Protein AF-A0A952ETR4-F1 (afdb_monomer)

pLDDT: mean 89.48, std 11.99, range [37.75, 98.12]

Solvent-accessible surface area (backbone atoms only — not comparable to full-atom values): 7272 Å² total; per-residue (Å²): 136,86,81,78,77,79,83,72,56,68,68,57,56,54,50,57,63,61,65,74,56,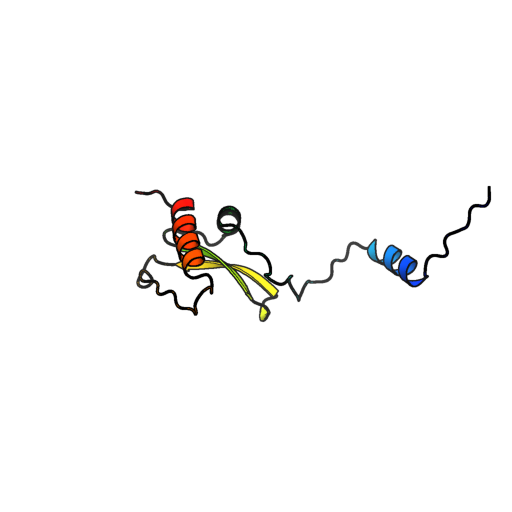87,80,74,76,84,66,62,75,69,83,78,91,80,73,85,77,54,64,71,61,43,53,73,64,39,84,80,72,48,88,58,41,34,53,71,50,74,43,78,38,73,96,72,48,44,74,45,67,34,60,52,62,38,77,58,98,50,62,75,83,86,89,85,76,66,89,92,67,47,65,69,57,52,52,49,42,47,54,50,33,41,58,75,75,43,74,102,119

Mean predicted aligned error: 7.78 Å

Nearest PDB structures (foldseek):
  4n1a-assembly3_E  TM=8.475E-01  e=5.609E-03  Thermomonospora curvata DSM 43183
  2v6b-assembly1_C  TM=2.203E-01  e=5.807E+00  Deinococcus radiodurans

Structure (mmCIF, N/CA/C/O backbone):
data_AF-A0A952ETR4-F1
#
_entry.id   AF-A0A952ETR4-F1
#
loop_
_atom_site.group_PDB
_atom_site.id
_atom_site.type_symbol
_atom_site.label_atom_id
_atom_site.label_alt_id
_atom_site.label_comp_id
_atom_site.label_asym_id
_atom_site.label_entity_id
_atom_site.label_seq_id
_atom_site.pdbx_PDB_ins_code
_atom_site.Cartn_x
_atom_site.Cartn_y
_atom_site.Cartn_z
_atom_site.occupancy
_atom_site.B_iso_or_equiv
_atom_site.auth_seq_id
_atom_site.auth_comp_id
_atom_site.auth_asym_id
_atom_site.auth_atom_id
_atom_site.pdbx_PDB_model_num
ATOM 1 N N . MET A 1 1 ? -15.069 -33.606 49.661 1.00 39.09 1 MET A N 1
ATOM 2 C CA . MET A 1 1 ? -14.478 -32.926 48.491 1.00 39.09 1 MET A CA 1
ATOM 3 C C . MET A 1 1 ? -15.517 -31.932 47.995 1.00 39.09 1 MET A C 1
ATOM 5 O O . MET A 1 1 ? -16.441 -32.321 47.298 1.00 39.09 1 MET A O 1
ATOM 9 N N . SER A 1 2 ? -15.483 -30.709 48.534 1.00 37.75 2 SER A N 1
ATOM 10 C CA . SER A 1 2 ? -16.493 -29.680 48.259 1.00 37.75 2 SER A CA 1
ATOM 11 C C . SER A 1 2 ? -16.209 -29.084 46.886 1.00 37.75 2 SER A C 1
ATOM 13 O O . SER A 1 2 ? -15.170 -28.456 46.697 1.00 37.75 2 SER A O 1
ATOM 15 N N . ILE A 1 3 ? -17.089 -29.341 45.922 1.00 51.94 3 ILE A N 1
ATOM 16 C CA . ILE A 1 3 ? -17.042 -28.699 44.611 1.00 51.94 3 ILE A CA 1
ATOM 17 C C . ILE A 1 3 ? -17.652 -27.315 44.821 1.00 51.94 3 ILE A C 1
ATOM 19 O O . ILE A 1 3 ? -18.871 -27.163 44.844 1.00 51.94 3 ILE A O 1
ATOM 23 N N . GLN A 1 4 ? -16.806 -26.314 45.067 1.00 49.84 4 GLN A N 1
ATOM 24 C CA . GLN A 1 4 ? -17.242 -24.924 45.030 1.00 49.84 4 GLN A CA 1
ATOM 25 C C . GLN A 1 4 ? -17.633 -24.605 43.587 1.00 49.84 4 GLN A C 1
ATOM 27 O O . GLN A 1 4 ? -16.785 -24.542 42.702 1.00 49.84 4 GLN A O 1
ATOM 32 N N . SER A 1 5 ? -18.933 -24.454 43.344 1.00 59.16 5 SER A N 1
ATOM 33 C CA . SER A 1 5 ? -19.453 -23.918 42.094 1.00 59.16 5 SER A CA 1
ATOM 34 C C . SER A 1 5 ? -18.966 -22.477 41.950 1.00 59.16 5 SER A C 1
ATOM 36 O O . SER A 1 5 ? -19.401 -21.603 42.703 1.00 59.16 5 SER A O 1
ATOM 38 N N . GLU A 1 6 ? -18.054 -22.238 41.011 1.00 64.1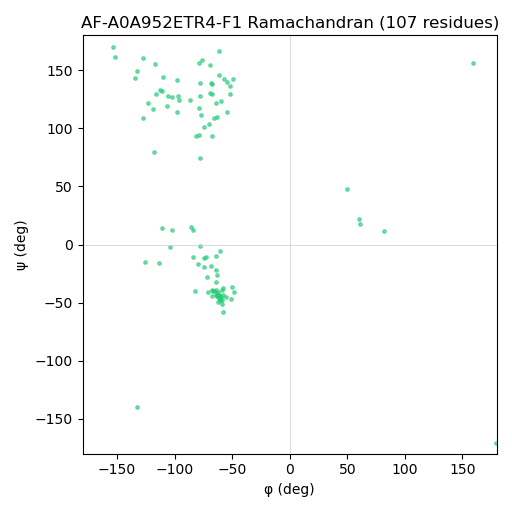2 6 GLU A N 1
ATOM 39 C CA . GLU A 1 6 ? -17.640 -20.897 40.601 1.00 64.12 6 GLU A CA 1
ATOM 40 C C . GLU A 1 6 ? -18.890 -20.103 40.195 1.00 64.12 6 GLU A C 1
ATOM 42 O O . GLU A 1 6 ? -19.588 -20.456 39.241 1.00 64.12 6 GLU A O 1
ATOM 47 N N . GLN A 1 7 ? -19.222 -19.056 40.952 1.00 65.81 7 GLN A N 1
ATOM 48 C CA . GLN A 1 7 ? -20.311 -18.151 40.601 1.00 65.81 7 GLN A CA 1
ATOM 49 C C . GLN A 1 7 ? -19.912 -17.370 39.343 1.00 65.81 7 GLN A C 1
ATOM 51 O O . GLN A 1 7 ? -19.257 -16.335 39.434 1.00 65.81 7 GLN A O 1
ATOM 56 N N . ARG A 1 8 ? -20.302 -17.861 38.161 1.00 71.12 8 ARG A N 1
ATOM 57 C CA . ARG A 1 8 ? -20.153 -17.104 36.912 1.00 71.12 8 ARG A CA 1
ATOM 58 C C . ARG A 1 8 ? -21.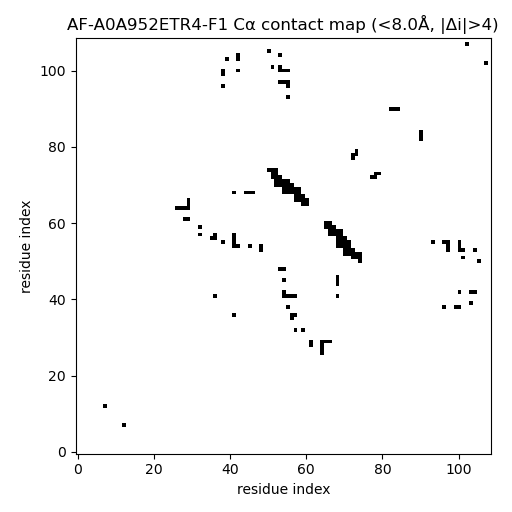096 -15.909 36.909 1.00 71.12 8 ARG A C 1
ATOM 60 O O . ARG A 1 8 ? -22.260 -16.012 37.303 1.00 71.12 8 ARG A O 1
ATOM 67 N N . VAL A 1 9 ? -20.608 -14.773 36.425 1.00 90.44 9 VAL A N 1
ATOM 68 C CA . VAL A 1 9 ? -21.415 -13.558 36.305 1.00 90.44 9 VAL A CA 1
ATOM 69 C C . VAL A 1 9 ? -22.483 -13.798 35.233 1.00 90.44 9 VAL A C 1
ATOM 71 O O . VAL A 1 9 ? -22.158 -14.203 34.121 1.00 90.44 9 VAL A O 1
ATOM 74 N N . LEU A 1 10 ? -23.762 -13.522 35.527 1.00 87.69 10 LEU A N 1
ATOM 75 C CA . LEU A 1 10 ? -24.882 -13.752 34.592 1.00 87.69 10 LEU A CA 1
ATOM 76 C C . LEU A 1 10 ? -24.623 -13.157 33.194 1.00 87.69 10 LEU A C 1
ATOM 78 O O . LEU A 1 10 ? -24.969 -13.765 32.185 1.00 87.69 10 LEU A O 1
ATOM 82 N N . ARG A 1 11 ? -23.955 -11.997 33.130 1.00 88.62 11 ARG A N 1
ATOM 83 C CA . ARG A 1 11 ? -23.509 -11.360 31.881 1.00 88.62 11 ARG A CA 1
ATOM 84 C C . ARG A 1 11 ? -22.634 -12.280 31.027 1.00 88.62 11 ARG A C 1
ATOM 86 O O . ARG A 1 11 ? -22.820 -12.319 29.817 1.00 88.62 11 ARG A O 1
ATOM 93 N N . GLU A 1 12 ? -21.674 -12.971 31.629 1.00 89.44 12 GLU A N 1
ATOM 94 C CA . GLU A 1 12 ? -20.737 -13.845 30.915 1.00 89.44 12 GLU A CA 1
ATOM 95 C C . GLU A 1 12 ? -21.466 -15.053 30.338 1.00 89.44 12 GLU A C 1
ATOM 97 O O . GLU A 1 12 ? -21.303 -15.349 29.160 1.00 89.44 12 GLU A O 1
ATOM 102 N N . VAL A 1 13 ? -22.351 -15.670 31.128 1.00 89.56 13 VAL A N 1
ATOM 103 C CA . VAL A 1 13 ? -23.177 -16.805 30.687 1.00 89.56 13 VAL A CA 1
ATOM 104 C C . VAL A 1 13 ? -24.080 -16.405 29.520 1.00 89.56 13 VAL A C 1
ATOM 106 O O . VAL A 1 13 ? -24.174 -17.126 28.530 1.00 89.56 13 VAL A O 1
ATOM 109 N N . VAL A 1 14 ? -24.726 -15.238 29.601 1.00 89.12 14 VAL A N 1
ATOM 110 C CA . VAL A 1 14 ? -25.580 -14.728 28.518 1.00 89.12 14 VAL A CA 1
ATOM 111 C C . VAL A 1 14 ? -24.762 -14.438 27.255 1.00 89.12 14 VAL A C 1
ATOM 113 O O . VAL A 1 14 ? -25.192 -14.805 26.165 1.00 89.12 14 VAL A O 1
ATOM 116 N N . LEU A 1 15 ? -23.582 -13.818 27.376 1.00 88.06 15 LEU A N 1
ATOM 117 C CA . LEU A 1 15 ? -22.704 -13.565 26.227 1.00 88.06 15 LEU A CA 1
ATOM 118 C C . LEU A 1 15 ? -22.218 -14.871 25.586 1.00 88.06 15 LEU A C 1
ATOM 120 O O . LEU A 1 15 ? -22.274 -14.989 24.367 1.00 88.06 15 LEU A O 1
ATOM 124 N N . GLU A 1 16 ? -21.807 -15.856 26.384 1.00 86.00 16 GLU A N 1
ATOM 125 C CA . GLU A 1 16 ? -21.357 -17.171 25.910 1.00 86.00 16 GLU A CA 1
ATOM 126 C C . GLU A 1 16 ? -22.462 -17.871 25.103 1.00 86.00 16 GLU A C 1
ATOM 128 O O . GLU A 1 16 ? -22.238 -18.273 23.960 1.00 86.00 16 GLU A O 1
ATOM 133 N N . GLN A 1 17 ? -23.690 -17.900 25.629 1.00 85.00 17 GLN A N 1
ATOM 134 C CA . GLN A 1 17 ? -24.846 -18.471 24.931 1.00 85.00 17 GLN A CA 1
ATOM 135 C C . GLN A 1 17 ? -25.168 -17.721 23.626 1.00 85.00 17 GLN A C 1
ATOM 137 O O . GLN A 1 17 ? -25.427 -18.357 22.608 1.00 85.00 17 GLN A O 1
ATOM 142 N N . LEU A 1 18 ? -25.084 -16.385 23.601 1.00 83.69 18 LEU A N 1
ATOM 143 C CA . LEU A 1 18 ? -25.336 -15.589 22.389 1.00 83.69 18 LEU A CA 1
ATOM 144 C C . LEU A 1 18 ? -24.226 -15.710 21.330 1.00 83.69 18 LEU A C 1
ATOM 146 O O . LEU A 1 18 ? -24.505 -15.574 20.140 1.00 83.69 18 LEU A O 1
ATOM 150 N N . THR A 1 19 ? -22.979 -15.984 21.728 1.00 78.88 19 THR A N 1
ATOM 151 C CA . THR A 1 19 ? -21.851 -16.147 20.788 1.00 78.88 19 THR A CA 1
ATOM 152 C C . THR A 1 19 ? -21.888 -17.447 19.984 1.00 78.88 19 THR A C 1
ATOM 154 O O . THR A 1 19 ? -21.137 -17.576 19.020 1.00 78.88 19 THR A O 1
ATOM 157 N N . THR A 1 20 ? -22.769 -18.389 20.338 1.00 73.50 20 THR A N 1
ATOM 158 C CA . THR A 1 20 ? -22.950 -19.656 19.605 1.00 73.50 20 THR A CA 1
ATOM 159 C C . THR A 1 20 ? -23.700 -19.503 18.276 1.00 73.50 20 THR A C 1
ATOM 161 O O . THR A 1 20 ? -23.704 -20.428 17.468 1.00 73.50 20 THR A O 1
ATOM 164 N N . GLY A 1 21 ? -24.309 -18.341 18.012 1.00 72.69 21 GLY A N 1
ATOM 165 C CA . GLY A 1 21 ? -24.962 -18.046 16.737 1.00 72.69 21 GLY A CA 1
ATOM 166 C C . GLY A 1 21 ? -23.971 -17.690 15.620 1.00 72.69 21 GLY A C 1
ATOM 167 O O . GLY A 1 21 ? -23.035 -16.919 15.817 1.00 72.69 21 GLY A O 1
ATOM 168 N N . GLU A 1 22 ? -24.211 -18.190 14.406 1.00 71.69 22 GLU A N 1
ATOM 169 C CA . GLU A 1 22 ? -23.330 -17.984 13.239 1.00 71.69 22 GLU A CA 1
ATOM 170 C C . GLU A 1 22 ? -23.464 -16.603 12.562 1.00 71.69 22 GLU A C 1
ATOM 172 O O . GLU A 1 22 ? -22.759 -16.304 11.594 1.00 71.69 22 GLU A O 1
ATOM 177 N N . ILE A 1 23 ? -24.348 -15.724 13.047 1.00 72.56 23 ILE A N 1
ATOM 178 C CA . ILE A 1 23 ? -24.598 -14.430 12.403 1.00 72.56 23 ILE A CA 1
ATOM 179 C C . ILE A 1 23 ? -23.430 -13.478 12.682 1.00 72.56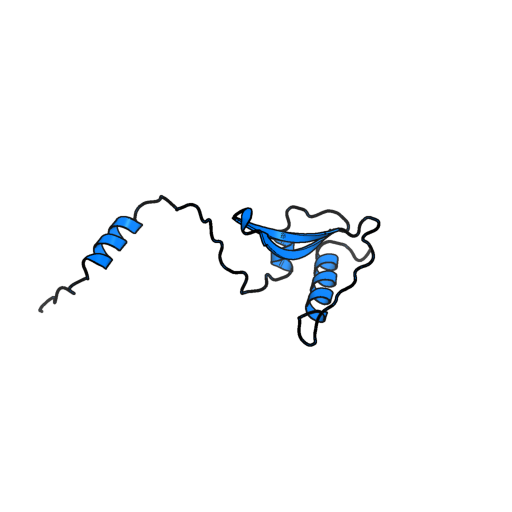 23 ILE A C 1
ATOM 181 O O . ILE A 1 23 ? -23.328 -12.847 13.735 1.00 72.56 23 ILE A O 1
ATOM 185 N N . ARG A 1 24 ? -22.542 -13.333 11.696 1.00 76.38 24 ARG A N 1
ATOM 186 C CA . ARG A 1 24 ? -21.502 -12.301 11.701 1.00 76.38 24 ARG A CA 1
ATOM 187 C C . ARG A 1 24 ? -22.112 -10.962 11.298 1.00 76.38 24 ARG A C 1
ATOM 189 O O . ARG A 1 24 ? -22.568 -10.795 10.170 1.00 76.38 24 ARG A O 1
ATOM 196 N N . ALA A 1 25 ? -22.078 -9.994 12.211 1.00 83.62 25 ALA A N 1
ATOM 197 C CA . ALA A 1 25 ? -22.424 -8.614 11.892 1.00 83.62 25 ALA A CA 1
ATOM 198 C C . ALA A 1 25 ? -21.545 -8.086 10.745 1.00 83.62 25 ALA A C 1
ATOM 200 O O . ALA A 1 25 ? -20.347 -8.382 10.673 1.00 83.62 25 ALA A O 1
ATOM 201 N N . TYR A 1 26 ? -22.138 -7.277 9.866 1.00 88.31 26 TYR A N 1
ATOM 202 C CA . TYR A 1 26 ? -21.394 -6.582 8.822 1.00 88.31 26 TYR A CA 1
ATOM 203 C C . TYR A 1 26 ? -20.325 -5.677 9.454 1.00 88.31 26 TYR A C 1
ATOM 205 O O . TYR A 1 26 ? -20.631 -4.818 10.285 1.00 88.31 26 TYR A O 1
ATOM 213 N N . ARG A 1 27 ? -19.057 -5.873 9.072 1.00 87.50 27 ARG A N 1
ATOM 214 C CA . ARG A 1 27 ? -17.937 -5.068 9.575 1.00 87.50 27 ARG A CA 1
ATOM 215 C C . ARG A 1 27 ? -17.852 -3.752 8.816 1.00 87.50 27 ARG A C 1
ATOM 217 O O . ARG A 1 27 ? -17.212 -3.672 7.775 1.00 87.50 27 ARG A O 1
ATOM 224 N N . MET A 1 28 ? -18.481 -2.725 9.371 1.00 91.06 28 MET A N 1
ATOM 225 C CA . MET A 1 28 ? -18.345 -1.350 8.884 1.00 91.06 28 MET A CA 1
ATOM 226 C C . MET A 1 28 ? -16.953 -0.774 9.205 1.00 91.06 28 MET A C 1
ATOM 228 O O . MET A 1 28 ? -16.327 -0.148 8.358 1.00 91.06 28 MET A O 1
ATOM 232 N N . TRP A 1 29 ? -16.427 -1.043 10.404 1.00 91.44 29 TRP A N 1
ATOM 233 C CA . TRP A 1 29 ? -15.073 -0.647 10.797 1.00 91.44 29 TRP A CA 1
ATOM 234 C C . TRP A 1 29 ? -14.123 -1.824 10.614 1.00 91.44 29 TRP A C 1
ATOM 236 O O . TRP A 1 29 ? -14.250 -2.856 11.281 1.00 91.44 29 TRP A O 1
ATOM 246 N N . LEU A 1 30 ? -13.185 -1.669 9.683 1.00 94.88 30 LEU A N 1
ATOM 247 C CA . LEU A 1 30 ? -12.090 -2.610 9.499 1.00 94.88 30 LEU A CA 1
ATOM 248 C C . LEU A 1 30 ? -10.998 -2.366 10.552 1.00 94.88 30 LEU A C 1
ATOM 250 O O . LEU A 1 30 ? -10.916 -1.263 11.100 1.00 94.88 30 LEU A O 1
ATOM 254 N N . PRO A 1 31 ? -10.175 -3.383 10.871 1.00 93.88 31 PRO A N 1
ATOM 255 C CA . PRO A 1 31 ? -9.040 -3.198 11.765 1.00 93.88 31 PRO A CA 1
ATOM 256 C C . PRO A 1 31 ? -8.136 -2.058 11.272 1.00 93.88 31 PRO A C 1
ATOM 258 O O . PRO A 1 31 ? -7.916 -1.951 10.065 1.00 93.88 31 PRO A O 1
ATOM 261 N N . PRO A 1 32 ? -7.609 -1.204 12.162 1.00 94.62 32 PRO A N 1
ATOM 262 C CA . PRO A 1 32 ? -6.675 -0.161 11.757 1.00 94.62 32 PRO A CA 1
ATOM 263 C C . PRO A 1 32 ? -5.411 -0.774 11.138 1.00 94.62 32 PRO A C 1
ATOM 265 O O . PRO A 1 32 ? -4.951 -1.831 11.570 1.00 94.62 32 PRO A O 1
ATOM 268 N N . LEU A 1 33 ? -4.829 -0.092 10.150 1.00 95.44 33 LEU A N 1
ATOM 269 C CA . LEU A 1 33 ? -3.580 -0.504 9.502 1.00 95.44 33 LEU A CA 1
ATOM 270 C C . LEU A 1 33 ? -2.372 -0.162 10.392 1.00 95.44 33 LEU A C 1
ATOM 272 O O . LEU A 1 33 ? -1.670 0.818 10.150 1.00 95.44 33 LEU A O 1
ATOM 276 N N . THR A 1 34 ? -2.168 -0.934 11.460 1.00 94.25 34 THR A N 1
ATOM 277 C CA . THR A 1 34 ? -1.043 -0.761 12.398 1.00 94.25 34 THR A CA 1
ATOM 278 C C . THR A 1 34 ? 0.237 -1.411 11.900 1.00 94.25 34 THR A C 1
ATOM 280 O O . THR A 1 34 ? 1.315 -0.836 12.040 1.00 94.25 34 THR A O 1
ATOM 283 N N . ASP A 1 35 ? 0.109 -2.591 11.301 1.00 94.19 35 ASP A N 1
ATOM 284 C CA . ASP A 1 35 ? 1.239 -3.411 10.887 1.00 94.19 35 ASP A CA 1
ATOM 285 C C . ASP A 1 35 ? 1.406 -3.361 9.364 1.00 94.19 35 ASP A C 1
ATOM 287 O O . ASP A 1 35 ? 0.443 -3.591 8.620 1.00 94.19 35 ASP A O 1
ATOM 291 N N . PRO A 1 36 ? 2.613 -3.053 8.860 1.00 94.12 36 PRO A N 1
ATOM 292 C CA . PRO A 1 36 ? 2.857 -3.019 7.429 1.00 94.12 36 PRO A CA 1
ATOM 293 C C . PRO A 1 36 ? 2.759 -4.427 6.833 1.00 94.12 36 PRO A C 1
ATOM 295 O O . PRO A 1 36 ? 3.277 -5.397 7.383 1.00 94.12 36 PRO A O 1
ATOM 298 N N . THR A 1 37 ? 2.127 -4.537 5.664 1.00 95.94 37 THR A N 1
ATOM 299 C CA . THR A 1 37 ? 2.073 -5.797 4.907 1.00 95.94 37 THR A CA 1
ATOM 300 C C . THR A 1 37 ? 3.406 -6.025 4.183 1.00 95.94 37 THR A C 1
ATOM 302 O O . THR A 1 37 ? 3.854 -5.124 3.466 1.00 95.94 37 THR A O 1
ATOM 305 N N . PRO A 1 38 ? 4.055 -7.194 4.330 1.00 96.50 38 PRO A N 1
ATOM 306 C CA . PRO A 1 38 ? 5.313 -7.477 3.647 1.00 96.50 38 PRO A CA 1
ATOM 307 C C . PRO A 1 38 ? 5.104 -7.626 2.132 1.00 96.50 38 PRO A C 1
ATOM 309 O O . PRO A 1 38 ? 4.019 -7.972 1.665 1.00 96.50 38 PRO A O 1
ATOM 312 N N . VAL A 1 39 ? 6.155 -7.365 1.345 1.00 96.75 39 VAL A N 1
ATOM 313 C CA . VAL A 1 39 ? 6.059 -7.272 -0.126 1.00 96.75 39 VAL A CA 1
ATOM 314 C C . VAL A 1 39 ? 5.542 -8.559 -0.768 1.00 96.75 39 VAL A C 1
ATOM 316 O O . VAL A 1 39 ? 4.742 -8.483 -1.692 1.00 96.75 39 VAL A O 1
ATOM 319 N N . ASN A 1 40 ? 5.952 -9.735 -0.288 1.00 95.94 40 ASN A N 1
ATOM 320 C CA . ASN A 1 40 ? 5.482 -11.016 -0.825 1.00 95.94 40 ASN A CA 1
ATOM 321 C C . ASN A 1 40 ? 3.957 -11.159 -0.690 1.00 95.94 40 ASN A C 1
ATOM 323 O O . ASN A 1 40 ? 3.285 -11.456 -1.674 1.00 95.94 40 ASN A O 1
ATOM 327 N N . GLU A 1 41 ? 3.404 -10.860 0.488 1.00 96.56 41 GLU A N 1
ATOM 328 C CA . GLU A 1 41 ? 1.957 -10.898 0.715 1.00 96.56 41 GLU A CA 1
ATOM 329 C C . GLU A 1 41 ? 1.230 -9.805 -0.067 1.00 96.56 41 GLU A C 1
ATOM 331 O O . GLU A 1 41 ? 0.146 -10.028 -0.601 1.00 96.56 41 GLU A O 1
ATOM 336 N N . LEU A 1 42 ? 1.818 -8.611 -0.137 1.00 95.81 42 LEU A N 1
ATOM 337 C CA . LEU A 1 42 ? 1.252 -7.491 -0.875 1.00 95.81 42 LEU A CA 1
ATOM 338 C C . LEU A 1 42 ? 1.105 -7.832 -2.356 1.00 95.81 42 LEU A C 1
ATOM 340 O O . LEU A 1 42 ? 0.041 -7.627 -2.938 1.00 95.81 42 LEU A O 1
ATOM 344 N N . VAL A 1 43 ? 2.169 -8.389 -2.933 1.00 94.62 43 VAL A N 1
ATOM 345 C CA . VAL A 1 43 ? 2.183 -8.891 -4.297 1.00 94.62 43 VAL A CA 1
ATOM 346 C C . VAL A 1 43 ? 1.093 -9.952 -4.405 1.00 94.62 43 VAL A C 1
ATOM 348 O O . VAL A 1 43 ? 0.166 -9.754 -5.185 1.00 94.62 43 VAL A O 1
ATOM 351 N N . GLU A 1 44 ? 1.105 -11.033 -3.614 1.00 95.12 44 GLU A N 1
ATOM 352 C CA . GLU A 1 44 ? 0.087 -12.112 -3.629 1.00 95.12 44 GLU A CA 1
ATOM 353 C C . GLU A 1 44 ? -1.367 -11.619 -3.592 1.00 95.12 44 GLU A C 1
ATOM 355 O O . GLU A 1 44 ? -2.208 -12.137 -4.328 1.00 95.12 44 GLU A O 1
ATOM 360 N N . ARG A 1 45 ? -1.657 -10.594 -2.788 1.00 95.50 45 ARG A N 1
ATOM 361 C CA . ARG A 1 45 ? -3.001 -10.019 -2.640 1.00 95.50 45 ARG A CA 1
ATOM 362 C C . ARG A 1 45 ? -3.395 -9.058 -3.762 1.00 95.50 45 ARG A C 1
ATOM 364 O O . ARG A 1 45 ? -4.583 -8.754 -3.885 1.00 95.50 45 ARG A O 1
ATOM 371 N N . ASP A 1 46 ? -2.448 -8.565 -4.557 1.00 95.62 46 ASP A N 1
ATOM 372 C CA . ASP A 1 46 ? -2.731 -7.608 -5.624 1.00 95.62 46 ASP A CA 1
ATOM 373 C C . ASP A 1 46 ? -3.500 -8.280 -6.771 1.00 95.62 46 ASP A C 1
ATOM 375 O O . ASP A 1 46 ? -2.952 -9.028 -7.581 1.00 95.62 46 ASP A O 1
ATOM 379 N N . ARG A 1 47 ? -4.806 -8.005 -6.837 1.00 93.31 47 ARG A N 1
ATOM 380 C CA . ARG A 1 47 ? -5.705 -8.494 -7.893 1.00 93.31 47 ARG A CA 1
ATOM 381 C C . ARG A 1 47 ? -5.687 -7.628 -9.148 1.00 93.31 47 ARG A C 1
ATOM 383 O O . ARG A 1 47 ? -6.268 -8.021 -10.153 1.00 93.31 47 ARG A O 1
ATOM 390 N N . LEU A 1 48 ? -5.067 -6.452 -9.083 1.00 90.88 48 LEU A N 1
ATOM 391 C CA . LEU A 1 48 ? -5.013 -5.483 -10.175 1.00 90.88 48 LEU A CA 1
ATOM 392 C C . LEU A 1 48 ? -3.659 -5.507 -10.891 1.00 90.88 48 LEU A C 1
ATOM 394 O O . LEU A 1 48 ? -3.369 -4.599 -11.669 1.00 90.88 48 LEU A O 1
ATOM 398 N N . ARG A 1 49 ? -2.831 -6.527 -10.629 1.00 87.12 49 ARG A N 1
ATOM 399 C CA . ARG A 1 49 ? -1.528 -6.711 -11.273 1.00 87.12 49 ARG A CA 1
ATOM 400 C C . ARG A 1 49 ? -1.650 -6.652 -12.790 1.00 87.12 49 ARG A C 1
ATOM 402 O O . ARG A 1 49 ? -2.422 -7.387 -13.401 1.00 87.12 49 ARG A O 1
ATOM 409 N N . GLN A 1 50 ? -0.802 -5.825 -13.376 1.00 92.12 50 GLN A N 1
ATOM 410 C CA . GLN A 1 50 ? -0.632 -5.667 -14.812 1.00 92.12 50 GLN A CA 1
ATOM 411 C C . GLN A 1 50 ? 0.812 -5.218 -15.084 1.00 92.12 50 GLN A C 1
ATOM 413 O O . GLN A 1 50 ? 1.480 -4.758 -14.150 1.00 92.12 50 GLN A O 1
ATOM 418 N N . PRO A 1 51 ? 1.321 -5.358 -16.320 1.00 92.44 51 PRO A N 1
ATOM 419 C CA . PRO A 1 51 ? 2.659 -4.888 -16.661 1.00 92.44 51 PRO A CA 1
ATOM 420 C C . PRO A 1 51 ? 2.855 -3.426 -16.253 1.00 92.44 51 PRO A C 1
ATOM 422 O O . PRO A 1 51 ? 1.972 -2.600 -16.477 1.00 92.44 51 PRO A O 1
ATOM 425 N N . LEU A 1 5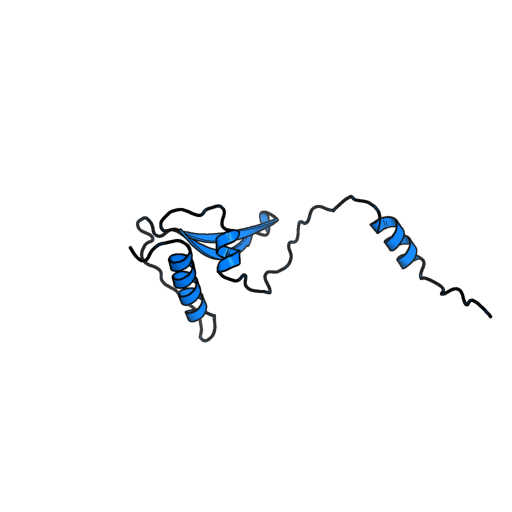2 ? 4.008 -3.116 -15.655 1.00 93.25 52 LEU A N 1
ATOM 426 C CA . LEU A 1 52 ? 4.369 -1.772 -15.190 1.00 93.25 52 LEU A CA 1
ATOM 427 C C . LEU A 1 52 ? 3.425 -1.178 -14.125 1.00 93.25 52 LEU A C 1
ATOM 429 O O . LEU A 1 52 ? 3.404 0.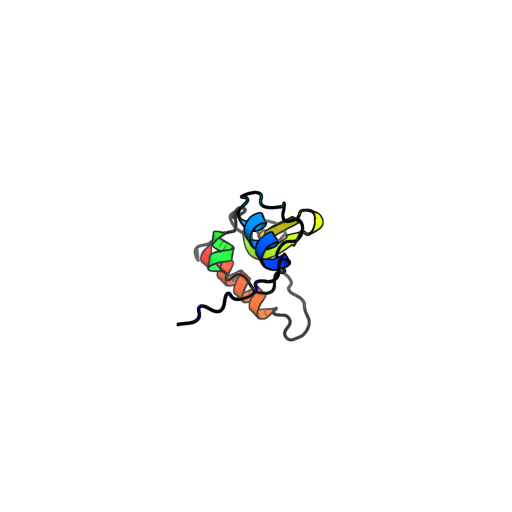034 -13.921 1.00 93.25 52 LEU A O 1
ATOM 433 N N . ARG A 1 53 ? 2.677 -2.016 -13.399 1.00 93.94 53 ARG A N 1
ATOM 434 C CA . ARG A 1 53 ? 1.985 -1.627 -12.167 1.00 93.94 53 ARG A CA 1
ATOM 435 C C . ARG A 1 53 ? 2.602 -2.336 -10.970 1.00 93.94 53 ARG A C 1
ATOM 437 O O . ARG A 1 53 ? 2.772 -3.553 -10.990 1.00 93.94 53 ARG A O 1
ATOM 444 N N . PHE A 1 54 ? 2.875 -1.586 -9.907 1.00 94.88 54 PHE A N 1
ATOM 445 C CA . PHE A 1 54 ? 3.519 -2.109 -8.703 1.00 94.88 54 PHE A CA 1
ATOM 446 C C . PHE A 1 54 ? 2.650 -1.852 -7.477 1.00 94.88 54 PHE A C 1
ATOM 448 O O . PHE A 1 54 ? 2.339 -0.698 -7.177 1.00 94.88 54 PHE A O 1
ATOM 455 N N . GLY A 1 55 ? 2.270 -2.911 -6.758 1.00 96.50 55 GLY A N 1
ATOM 456 C CA . GLY A 1 55 ? 1.632 -2.803 -5.445 1.00 96.50 55 GLY A CA 1
ATOM 457 C C . GLY A 1 55 ? 2.635 -2.300 -4.404 1.00 96.50 55 GLY A C 1
ATOM 458 O O . GLY A 1 55 ? 3.745 -2.828 -4.326 1.00 96.50 55 GLY A O 1
ATOM 459 N N . LEU A 1 56 ? 2.260 -1.282 -3.622 1.00 96.75 56 LEU A N 1
ATOM 460 C CA . LEU A 1 56 ? 3.150 -0.587 -2.673 1.00 96.75 56 LEU A CA 1
ATOM 461 C C . LEU A 1 56 ? 2.626 -0.521 -1.232 1.00 96.75 56 LEU A C 1
ATOM 463 O O . LEU A 1 56 ? 3.399 -0.235 -0.320 1.00 96.75 56 LEU A O 1
ATOM 467 N N . GLY A 1 57 ? 1.343 -0.797 -1.003 1.00 97.00 57 GLY A N 1
ATOM 468 C CA . GLY A 1 57 ? 0.781 -0.869 0.343 1.00 97.00 57 GLY A CA 1
ATOM 469 C C . GLY A 1 57 ? -0.707 -1.185 0.341 1.00 97.00 57 GLY A C 1
ATOM 470 O O . GLY A 1 57 ? -1.281 -1.501 -0.697 1.00 97.00 57 GLY A O 1
ATOM 471 N N . ILE A 1 58 ? -1.336 -1.086 1.509 1.00 97.81 58 ILE A N 1
ATOM 472 C CA . ILE A 1 58 ? -2.787 -1.207 1.656 1.00 97.81 58 ILE A CA 1
ATOM 473 C C . ILE A 1 58 ? -3.373 0.192 1.815 1.00 97.81 58 ILE A C 1
ATOM 475 O O . ILE A 1 58 ? -2.926 0.959 2.667 1.00 97.81 58 ILE A O 1
ATOM 479 N N . MET A 1 59 ? -4.362 0.526 0.992 1.00 96.62 59 MET A N 1
ATOM 480 C CA . MET A 1 59 ? -5.131 1.758 1.121 1.00 96.62 59 MET A CA 1
ATOM 481 C C . MET A 1 59 ? -6.420 1.469 1.874 1.00 96.62 59 MET A C 1
ATOM 483 O O . MET A 1 59 ? -7.176 0.569 1.511 1.00 96.62 59 MET A O 1
ATOM 487 N N . ASP A 1 60 ? -6.653 2.252 2.920 1.00 96.38 60 ASP A N 1
ATOM 488 C CA . ASP A 1 60 ? -7.901 2.245 3.667 1.00 96.38 60 ASP A CA 1
ATOM 489 C C . ASP A 1 60 ? -8.903 3.194 3.000 1.00 96.38 60 ASP A C 1
ATOM 491 O O . ASP A 1 60 ? -8.632 4.382 2.812 1.00 96.38 60 ASP A O 1
ATOM 495 N N . GLU A 1 61 ? -10.078 2.675 2.649 1.00 95.81 61 GLU A N 1
ATOM 496 C CA . GLU A 1 61 ? -11.202 3.431 2.102 1.00 95.81 61 GLU A CA 1
ATOM 497 C C . GLU A 1 61 ? -12.409 3.333 3.057 1.00 95.81 61 GLU A C 1
ATOM 499 O O . GLU A 1 61 ? -13.356 2.579 2.792 1.00 95.81 61 GLU A O 1
ATOM 504 N N . PRO A 1 62 ? -12.445 4.120 4.157 1.00 94.94 62 PRO A N 1
ATOM 505 C CA . PRO A 1 62 ? -13.464 3.981 5.200 1.00 94.94 62 PRO A CA 1
ATOM 506 C C . PRO A 1 62 ? -14.894 4.132 4.685 1.00 94.94 62 PRO A C 1
ATOM 508 O O . PRO A 1 62 ? -15.778 3.388 5.085 1.00 94.94 62 PRO A O 1
ATOM 511 N N . ARG A 1 63 ? -15.133 5.039 3.726 1.00 94.69 63 ARG A N 1
ATOM 512 C CA . ARG A 1 63 ? -16.467 5.245 3.124 1.00 94.69 63 ARG A CA 1
ATOM 513 C C . ARG A 1 63 ? -16.986 4.024 2.364 1.00 94.69 63 ARG A C 1
ATOM 515 O O . ARG A 1 63 ? -18.185 3.925 2.126 1.00 94.69 63 ARG A O 1
ATOM 522 N N . ARG A 1 64 ? -16.085 3.141 1.934 1.00 95.38 64 ARG A N 1
ATOM 523 C CA . ARG A 1 64 ? -16.409 1.901 1.222 1.00 95.38 64 ARG A CA 1
ATOM 524 C C . ARG A 1 64 ? -16.277 0.667 2.113 1.00 95.38 64 ARG A C 1
ATOM 526 O O . ARG A 1 64 ? -16.577 -0.423 1.635 1.00 95.38 64 ARG A O 1
ATOM 533 N N . HIS A 1 65 ? -15.850 0.836 3.369 1.00 95.56 65 HIS A N 1
ATOM 534 C CA . HIS A 1 65 ? -15.517 -0.238 4.308 1.00 95.56 65 HIS A CA 1
ATOM 535 C C . HIS A 1 65 ? -14.567 -1.272 3.678 1.00 95.56 65 HIS A C 1
ATOM 537 O O . HIS A 1 65 ? -14.825 -2.478 3.712 1.00 95.56 65 HIS A O 1
ATOM 543 N N . ARG A 1 66 ? -13.497 -0.792 3.026 1.00 95.12 66 ARG A N 1
ATOM 544 C CA . ARG A 1 66 ? -12.539 -1.622 2.281 1.00 95.12 66 ARG A CA 1
ATOM 545 C C . ARG A 1 66 ? -11.100 -1.234 2.581 1.00 95.12 66 ARG A C 1
ATOM 547 O O . ARG A 1 66 ? -10.791 -0.058 2.712 1.00 95.12 66 ARG A O 1
ATOM 554 N N . GLN A 1 67 ? -10.246 -2.247 2.631 1.00 96.94 67 GLN A N 1
ATOM 555 C CA . GLN A 1 67 ? -8.795 -2.129 2.688 1.00 96.94 67 GLN A CA 1
ATOM 556 C C . GLN A 1 67 ? -8.229 -2.998 1.570 1.00 96.94 67 GLN A C 1
ATOM 558 O O . GLN A 1 67 ? -8.333 -4.225 1.626 1.00 96.94 67 GLN A O 1
ATOM 563 N N . GLU A 1 68 ? -7.698 -2.370 0.525 1.00 96.44 68 GLU A N 1
ATOM 564 C CA . GLU A 1 68 ? -7.261 -3.052 -0.698 1.00 96.44 68 GLU A CA 1
ATOM 565 C C . GLU A 1 68 ? -5.820 -2.681 -1.053 1.00 96.44 68 GLU A C 1
ATOM 567 O O . GLU A 1 68 ? -5.284 -1.672 -0.589 1.00 96.44 68 GLU A O 1
ATOM 572 N N . VAL A 1 69 ? -5.175 -3.514 -1.875 1.00 97.50 69 VAL A N 1
ATOM 573 C CA . VAL A 1 69 ? -3.820 -3.230 -2.352 1.00 97.50 69 VAL A CA 1
ATOM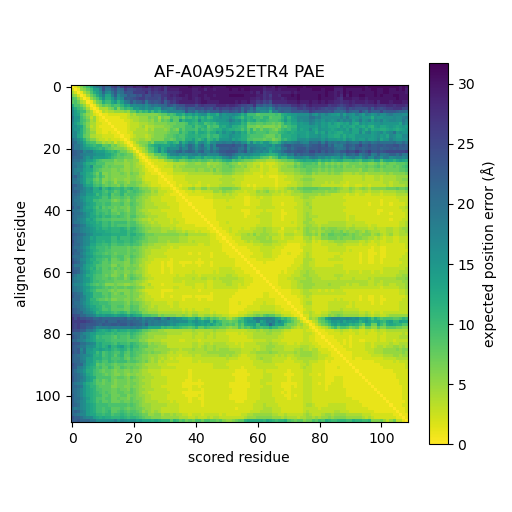 574 C C . VAL A 1 69 ? -3.835 -1.971 -3.209 1.00 97.50 69 VAL A C 1
ATOM 576 O O . VAL A 1 69 ? -4.509 -1.894 -4.237 1.00 97.50 69 VAL A O 1
ATOM 579 N N . TRP A 1 70 ? -3.049 -0.990 -2.789 1.00 96.75 70 TRP A N 1
ATOM 580 C CA . TRP A 1 70 ? -2.754 0.205 -3.552 1.00 96.75 70 TRP A CA 1
ATOM 581 C C . TRP A 1 70 ? -1.414 0.065 -4.254 1.00 96.75 70 TRP A C 1
ATOM 583 O O . TRP A 1 70 ? -0.442 -0.465 -3.710 1.00 96.75 70 TRP A O 1
ATOM 593 N N . GLY A 1 71 ? -1.369 0.576 -5.475 1.00 95.00 71 GLY A N 1
ATOM 594 C CA . GLY A 1 71 ? -0.189 0.551 -6.310 1.00 95.00 71 GLY A CA 1
ATOM 595 C C . GLY A 1 71 ? -0.198 1.689 -7.308 1.00 95.00 71 GLY A C 1
ATOM 596 O O . GLY A 1 71 ? -1.203 2.382 -7.480 1.00 95.00 71 GLY A O 1
ATOM 597 N N . ILE A 1 72 ? 0.936 1.856 -7.969 1.00 93.50 72 ILE A N 1
ATOM 598 C CA . ILE A 1 72 ? 1.131 2.867 -9.003 1.00 93.50 72 ILE A CA 1
ATOM 599 C C . ILE A 1 72 ? 1.256 2.196 -10.362 1.00 93.50 72 ILE A C 1
ATOM 601 O O . ILE A 1 72 ? 1.824 1.111 -10.465 1.00 93.50 72 ILE A O 1
ATOM 605 N N . ASP A 1 73 ? 0.726 2.851 -11.388 1.00 92.94 73 ASP A N 1
ATOM 606 C CA . ASP A 1 73 ? 0.860 2.449 -12.784 1.00 92.94 73 ASP A CA 1
ATOM 607 C C . ASP A 1 73 ? 1.836 3.403 -13.478 1.00 92.94 73 ASP A C 1
ATOM 609 O O . ASP A 1 73 ? 1.604 4.615 -13.518 1.00 92.94 73 ASP A O 1
ATOM 613 N N . VAL A 1 74 ? 2.938 2.855 -13.992 1.00 93.00 74 VAL A N 1
ATOM 614 C CA . VAL A 1 74 ? 4.004 3.607 -14.664 1.00 93.00 74 VAL A CA 1
ATOM 615 C C . VAL A 1 74 ? 4.066 3.331 -16.170 1.00 93.00 74 VAL A C 1
ATOM 617 O O . VAL A 1 74 ? 5.046 3.684 -16.819 1.00 93.00 74 VAL A O 1
ATOM 620 N N . SER A 1 75 ? 3.030 2.715 -16.750 1.00 89.38 75 SER A N 1
ATOM 621 C CA . SER A 1 75 ? 2.997 2.315 -18.168 1.00 89.38 75 SER A CA 1
ATOM 622 C C . SER A 1 75 ? 2.948 3.477 -19.173 1.00 89.38 75 SER A C 1
ATOM 624 O O . SER A 1 75 ? 3.266 3.285 -20.346 1.00 89.38 75 SER A O 1
ATOM 626 N N . ALA A 1 76 ? 2.567 4.683 -18.737 1.00 80.06 76 ALA A N 1
ATOM 627 C CA . ALA A 1 76 ? 2.383 5.856 -19.597 1.00 80.06 76 ALA A CA 1
ATOM 628 C C . ALA A 1 76 ? 3.074 7.109 -19.017 1.00 80.06 76 ALA A C 1
ATOM 630 O O . ALA A 1 76 ? 4.168 7.032 -18.463 1.00 80.06 76 ALA A O 1
ATOM 631 N N . ALA A 1 77 ? 2.446 8.289 -19.101 1.00 76.56 77 ALA A N 1
ATOM 632 C CA . ALA A 1 77 ? 3.008 9.551 -18.594 1.00 76.56 77 ALA A CA 1
ATOM 633 C C . ALA A 1 77 ? 3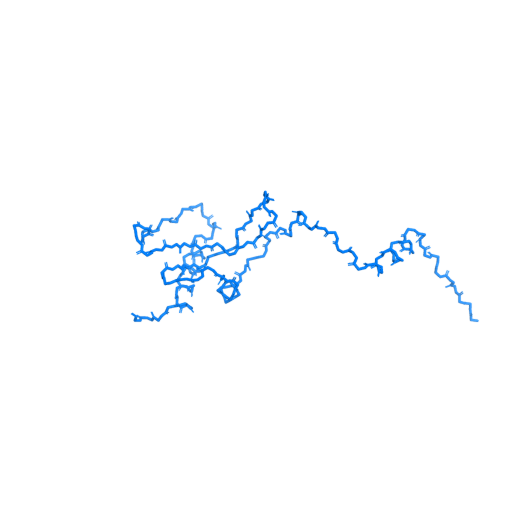.303 9.562 -17.070 1.00 76.56 77 ALA A C 1
ATOM 635 O O . ALA A 1 77 ? 3.891 10.515 -16.566 1.00 76.56 77 ALA A O 1
ATOM 636 N N . GLY A 1 78 ? 2.924 8.503 -16.341 1.00 71.94 78 GLY A N 1
ATOM 637 C CA . GLY A 1 78 ? 3.196 8.280 -14.917 1.00 71.94 78 GLY A CA 1
ATOM 638 C C . GLY A 1 78 ? 4.566 7.668 -14.593 1.00 71.94 78 GLY A C 1
ATOM 639 O O . GLY A 1 78 ? 4.771 7.240 -13.463 1.00 71.94 78 GLY A O 1
ATOM 640 N N . GLY A 1 79 ? 5.502 7.607 -15.547 1.00 83.00 79 GLY A N 1
ATOM 641 C CA . GLY A 1 79 ? 6.823 6.991 -15.341 1.00 83.00 79 GLY A CA 1
ATOM 642 C C . GLY A 1 79 ? 7.713 7.663 -14.286 1.00 83.00 79 GLY A C 1
ATOM 643 O O . GLY A 1 79 ? 8.563 7.009 -13.685 1.00 83.00 79 GLY A O 1
ATOM 644 N N . ASN A 1 80 ? 7.524 8.962 -14.039 1.00 90.69 80 ASN A N 1
ATOM 645 C CA . ASN A 1 80 ? 8.334 9.716 -13.084 1.00 90.69 80 ASN A CA 1
ATOM 646 C C . ASN A 1 80 ? 7.642 9.787 -11.721 1.00 90.69 80 ASN A C 1
ATOM 648 O O . ASN A 1 80 ? 6.521 10.281 -11.612 1.00 90.69 80 ASN A O 1
ATOM 652 N N . ILE A 1 81 ? 8.339 9.352 -10.671 1.00 91.94 81 ILE A N 1
ATOM 653 C CA . ILE A 1 81 ? 7.809 9.297 -9.306 1.00 91.94 81 ILE A CA 1
ATOM 654 C C . ILE A 1 81 ? 8.619 10.242 -8.419 1.00 91.94 81 ILE A C 1
ATOM 656 O O . ILE A 1 81 ? 9.845 10.162 -8.369 1.00 91.94 81 ILE A O 1
ATOM 660 N N . ALA A 1 82 ? 7.930 11.105 -7.674 1.00 94.06 82 ALA A N 1
ATOM 661 C CA . ALA A 1 82 ? 8.525 11.925 -6.626 1.00 94.06 82 ALA A CA 1
ATOM 662 C C . ALA A 1 82 ? 8.034 11.451 -5.251 1.00 94.06 82 ALA A C 1
ATOM 664 O O . ALA A 1 82 ? 6.835 11.276 -5.044 1.00 94.06 82 ALA A O 1
ATOM 665 N N . VAL A 1 83 ? 8.957 11.264 -4.302 1.00 95.62 83 VAL A N 1
ATOM 666 C CA . VAL A 1 83 ? 8.650 10.827 -2.930 1.00 95.62 83 VAL A CA 1
ATOM 667 C C . VAL A 1 83 ? 9.098 11.908 -1.950 1.00 95.62 83 VAL A C 1
ATOM 669 O O . VAL A 1 83 ? 10.287 12.204 -1.840 1.00 95.62 83 VAL A O 1
ATOM 672 N N . GLY A 1 84 ? 8.144 12.500 -1.230 1.00 96.88 84 GLY A N 1
ATOM 673 C CA . GLY A 1 84 ? 8.377 13.568 -0.255 1.00 96.88 84 GLY A CA 1
ATOM 674 C C . GLY A 1 84 ? 7.992 13.162 1.167 1.00 96.88 84 GLY A C 1
ATOM 675 O O . GLY A 1 84 ? 7.165 12.281 1.370 1.00 96.88 84 GLY A O 1
ATOM 676 N N . GLY A 1 85 ? 8.600 13.806 2.166 1.00 96.31 85 GLY A N 1
ATOM 677 C CA . GLY A 1 85 ? 8.296 13.571 3.581 1.00 96.31 85 GLY A CA 1
ATOM 678 C C . GLY A 1 85 ? 9.411 14.024 4.525 1.00 96.31 85 GLY A C 1
ATOM 679 O O . GLY A 1 85 ? 10.583 14.073 4.140 1.00 96.31 85 GLY A O 1
ATOM 680 N N . ALA A 1 86 ? 9.067 14.313 5.782 1.00 97.62 86 ALA A N 1
ATOM 681 C CA . ALA A 1 86 ? 10.011 14.719 6.832 1.00 97.62 86 ALA A CA 1
ATOM 682 C C . ALA A 1 86 ? 11.067 13.626 7.138 1.00 97.62 86 ALA A C 1
ATOM 684 O O . ALA A 1 86 ? 10.924 12.486 6.675 1.00 97.62 86 ALA A O 1
ATOM 685 N N . PRO A 1 87 ? 12.159 13.911 7.872 1.00 97.62 87 PRO A N 1
ATOM 686 C CA . PRO A 1 87 ? 13.091 12.873 8.324 1.00 97.62 87 PRO A CA 1
ATOM 687 C C . PRO A 1 87 ? 12.368 11.690 8.997 1.00 97.62 87 PRO A C 1
ATOM 689 O O . PRO A 1 87 ? 11.362 11.887 9.666 1.00 97.62 87 PRO A O 1
ATOM 692 N N . GLN A 1 88 ? 12.855 10.461 8.773 1.00 96.12 88 GLN A N 1
ATOM 693 C CA . GLN A 1 88 ? 12.326 9.217 9.373 1.00 96.12 88 GLN A CA 1
ATOM 694 C C . GLN A 1 88 ? 10.859 8.846 9.047 1.00 96.12 88 GLN A C 1
ATOM 696 O O . GLN A 1 88 ? 10.291 7.962 9.672 1.00 96.12 88 GLN A O 1
ATOM 701 N N . THR A 1 89 ? 10.265 9.421 7.999 1.00 96.88 89 THR A N 1
ATOM 702 C CA . THR A 1 89 ? 8.894 9.091 7.536 1.00 96.88 89 THR A CA 1
ATOM 703 C C . THR A 1 89 ? 8.802 7.890 6.580 1.00 96.88 89 THR A C 1
ATOM 705 O O . THR A 1 89 ? 7.809 7.724 5.884 1.00 96.88 89 THR A O 1
ATOM 708 N N . GLY A 1 90 ? 9.847 7.062 6.487 1.00 96.50 90 GLY A N 1
ATOM 709 C CA . GLY A 1 90 ? 9.809 5.842 5.667 1.00 96.50 90 GLY A CA 1
ATOM 710 C C . GLY A 1 90 ? 10.064 6.024 4.164 1.00 96.50 90 GLY A C 1
ATOM 711 O O . GLY A 1 90 ? 9.892 5.072 3.413 1.00 96.50 90 GLY A O 1
ATOM 712 N N . LYS A 1 91 ? 10.533 7.193 3.700 1.00 98.12 91 LYS A N 1
ATOM 713 C CA . LYS A 1 91 ? 10.862 7.429 2.272 1.00 98.12 91 LYS A CA 1
ATOM 714 C C . LYS A 1 91 ? 11.786 6.360 1.667 1.00 98.12 91 LYS A C 1
ATOM 716 O O . LYS A 1 91 ? 11.507 5.853 0.587 1.00 98.12 91 LYS A O 1
ATOM 721 N N . SER A 1 92 ? 12.871 6.004 2.362 1.00 97.88 92 SER A N 1
ATOM 722 C CA . SER A 1 92 ? 13.806 4.972 1.889 1.00 97.88 92 SER A CA 1
ATOM 723 C C . SER A 1 92 ? 13.150 3.593 1.843 1.00 97.88 92 SER A C 1
ATOM 725 O O . SER A 1 92 ? 13.337 2.867 0.873 1.00 97.88 92 SER A O 1
ATOM 727 N N . THR A 1 93 ? 12.331 3.265 2.845 1.00 97.38 93 THR A N 1
ATOM 728 C CA . THR A 1 93 ? 11.546 2.025 2.884 1.00 97.38 93 THR A CA 1
ATOM 729 C C . THR A 1 93 ? 10.567 1.964 1.717 1.00 97.38 93 THR A C 1
ATOM 731 O O . THR A 1 93 ? 10.499 0.948 1.043 1.00 97.38 93 THR A O 1
ATOM 734 N N . PHE A 1 94 ? 9.870 3.059 1.407 1.00 97.38 94 PHE A N 1
ATOM 735 C CA . PHE A 1 94 ? 8.961 3.130 0.263 1.00 97.38 94 PHE A CA 1
ATOM 736 C C . PHE A 1 94 ? 9.680 2.863 -1.067 1.00 97.38 94 PHE A C 1
ATOM 738 O O . PHE A 1 94 ? 9.200 2.079 -1.883 1.00 97.38 94 PHE A O 1
ATOM 745 N N . LEU A 1 95 ? 10.857 3.464 -1.275 1.00 97.25 95 LEU A N 1
ATOM 746 C CA . LEU A 1 95 ? 11.664 3.213 -2.474 1.00 97.25 95 LEU A CA 1
ATOM 747 C C . LEU A 1 95 ? 12.152 1.759 -2.548 1.00 97.25 95 LEU A C 1
ATOM 749 O O . LEU A 1 95 ? 12.128 1.161 -3.621 1.00 97.25 95 LEU A O 1
ATOM 753 N N . GLN A 1 96 ? 12.550 1.168 -1.419 1.00 97.62 96 GLN A N 1
ATOM 754 C CA . GLN A 1 96 ? 12.906 -0.251 -1.352 1.00 97.62 96 GLN A CA 1
ATOM 755 C C . GLN A 1 96 ? 11.708 -1.144 -1.697 1.00 97.62 96 GLN A C 1
ATOM 757 O O . GLN A 1 96 ? 11.852 -2.057 -2.505 1.00 97.62 96 GLN A O 1
ATOM 762 N N . THR A 1 97 ? 10.522 -0.853 -1.155 1.00 97.75 97 THR A N 1
ATOM 763 C CA . THR A 1 97 ? 9.271 -1.553 -1.481 1.00 97.75 97 THR A CA 1
ATOM 764 C C . THR A 1 97 ? 8.963 -1.472 -2.971 1.00 97.75 97 THR A C 1
ATOM 766 O O . THR A 1 97 ? 8.627 -2.490 -3.567 1.00 97.75 97 THR A O 1
ATOM 769 N N . LEU A 1 98 ? 9.124 -0.300 -3.593 1.00 96.56 98 LEU A N 1
ATOM 770 C CA . LEU A 1 98 ? 8.929 -0.126 -5.034 1.00 96.56 98 LEU A CA 1
ATOM 771 C C . LEU A 1 98 ? 9.860 -1.029 -5.849 1.00 96.56 98 LEU A C 1
ATOM 773 O O . LEU A 1 98 ? 9.389 -1.771 -6.709 1.00 96.56 98 LEU A O 1
ATOM 777 N N . VAL A 1 99 ? 11.162 -1.004 -5.556 1.00 96.62 99 VAL A N 1
ATOM 778 C CA . VAL A 1 99 ? 12.152 -1.832 -6.263 1.00 96.62 99 VAL A CA 1
ATOM 779 C C . VAL A 1 99 ? 11.873 -3.322 -6.061 1.00 96.62 99 VAL A C 1
ATOM 781 O O . VAL A 1 99 ? 11.904 -4.084 -7.024 1.00 96.62 99 VAL A O 1
ATOM 784 N N . LEU A 1 100 ? 11.561 -3.744 -4.833 1.00 97.75 100 LEU A N 1
ATOM 785 C CA . LEU A 1 100 ? 11.257 -5.142 -4.522 1.00 97.75 100 LEU A CA 1
ATOM 786 C C . LEU A 1 100 ? 9.952 -5.610 -5.174 1.00 97.75 100 LEU A C 1
ATOM 788 O O . LEU A 1 100 ? 9.905 -6.719 -5.692 1.00 97.75 100 LEU A O 1
ATOM 792 N N . SER A 1 101 ? 8.914 -4.773 -5.190 1.00 97.00 101 SER A N 1
ATOM 793 C CA . SER A 1 101 ? 7.638 -5.068 -5.854 1.00 97.00 101 SER A CA 1
ATOM 794 C C . SER A 1 101 ? 7.826 -5.218 -7.366 1.00 97.00 101 SER A C 1
ATOM 796 O O . SER A 1 101 ? 7.340 -6.183 -7.960 1.00 97.00 101 SER A O 1
ATOM 798 N N . ALA A 1 102 ? 8.618 -4.334 -7.984 1.00 95.56 102 ALA A N 1
ATOM 799 C CA . ALA A 1 102 ? 8.987 -4.443 -9.392 1.00 95.56 102 ALA A CA 1
ATOM 800 C C . ALA A 1 102 ? 9.776 -5.728 -9.676 1.00 95.56 102 ALA A C 1
ATOM 802 O O . ALA A 1 102 ? 9.390 -6.496 -10.552 1.00 95.56 102 ALA A O 1
ATOM 803 N N . ALA A 1 103 ? 10.817 -6.018 -8.892 1.00 96.62 103 ALA A N 1
ATOM 804 C CA . ALA A 1 103 ? 11.632 -7.223 -9.051 1.00 96.62 103 ALA A CA 1
ATOM 805 C C . ALA A 1 103 ? 10.848 -8.527 -8.807 1.00 96.62 103 ALA A C 1
ATOM 807 O O . ALA A 1 103 ? 11.129 -9.542 -9.434 1.00 96.62 103 ALA A O 1
ATOM 808 N N . ALA A 1 104 ? 9.856 -8.514 -7.912 1.00 95.62 104 ALA A N 1
ATOM 809 C CA . ALA A 1 104 ? 9.004 -9.671 -7.640 1.00 95.62 104 ALA A CA 1
ATOM 810 C C . ALA A 1 104 ? 7.979 -9.943 -8.754 1.00 95.62 104 ALA A C 1
ATOM 812 O O . ALA A 1 104 ? 7.427 -11.040 -8.827 1.00 95.62 104 ALA A O 1
ATOM 813 N N . THR A 1 105 ? 7.689 -8.950 -9.599 1.00 94.75 105 THR A N 1
ATOM 814 C CA . THR A 1 105 ? 6.645 -9.032 -10.634 1.00 94.75 105 THR A CA 1
ATOM 815 C C . THR A 1 105 ? 7.189 -8.992 -12.059 1.00 94.75 105 THR A C 1
ATOM 817 O O . THR A 1 105 ? 6.472 -9.369 -12.982 1.00 94.75 105 THR A O 1
ATOM 820 N N . HIS A 1 106 ? 8.439 -8.568 -12.247 1.00 94.62 106 HIS A N 1
ATOM 821 C CA . HIS A 1 106 ? 9.071 -8.392 -13.550 1.00 94.62 106 HIS A CA 1
ATOM 822 C C . HIS A 1 106 ? 10.460 -9.023 -13.573 1.00 94.62 106 HIS A C 1
ATOM 824 O O . HIS A 1 106 ? 11.179 -9.061 -12.574 1.00 94.62 106 HIS A O 1
ATOM 830 N N . THR A 1 107 ? 10.855 -9.499 -14.750 1.00 95.00 107 THR A N 1
ATOM 831 C CA . THR A 1 107 ? 12.221 -9.953 -14.985 1.00 95.00 107 THR A CA 1
ATOM 832 C C . THR A 1 107 ? 13.170 -8.766 -15.155 1.00 95.00 107 THR A C 1
ATOM 834 O O . THR A 1 107 ? 12.741 -7.681 -15.535 1.00 95.00 107 THR A O 1
ATOM 837 N N . PRO A 1 108 ? 14.485 -8.956 -14.942 1.00 93.94 108 PRO A N 1
ATOM 838 C CA . PRO A 1 108 ? 15.486 -7.929 -15.255 1.00 93.94 108 PRO A CA 1
ATOM 839 C C . PRO A 1 108 ? 15.604 -7.569 -16.749 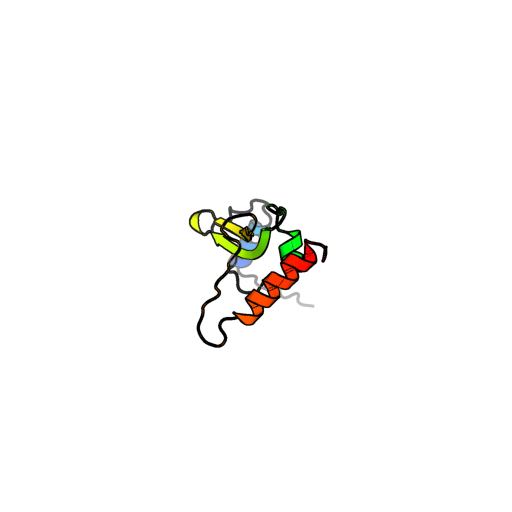1.00 93.94 108 PRO A C 1
ATOM 841 O O . PRO A 1 108 ? 16.348 -6.655 -17.095 1.00 93.94 108 PRO A O 1
ATOM 844 N N . LYS A 1 109 ? 14.948 -8.340 -17.621 1.00 87.94 109 LYS A N 1
ATOM 845 C CA . LYS A 1 109 ? 14.816 -8.125 -19.065 1.00 87.94 109 LYS A CA 1
ATOM 846 C C . LYS A 1 109 ? 13.386 -7.710 -19.353 1.00 87.94 109 LYS A C 1
ATOM 848 O O . LYS A 1 109 ? 13.209 -6.896 -20.278 1.00 87.94 109 LYS A O 1
#

Secondary structure (DSSP, 8-state):
---------HHHHHHHHHHTS--PPP-SSPPP--SPPPHHHHHHH-TT--TTEEEEEEEEEGGGTEEEEEEEE-SSTT-------STTSSHHHHHHHHHHHHHHHS---

Radius of gyration: 22.94 Å; Cα contacts (8 Å, |Δi|>4): 91; chains: 1; bounding box: 41×48×68 Å

Foldseek 3Di:
DDPPDDPDDPVVVVVVVVVPDPDDDDCLDDDDPPDWDDLVVLLVQAPPDDPQKFFQGWDDDSVVSDTGTDIDHCPPPNVDDDDDDDPPPCSVVSVVSRVVRCVVRDPPD

Sequence (109 aa):
MSIQSEQRVLREVVLEQLTTGEIRAYRMWLPPLTDPTPVNELVERDRLRQPLRFGLGIMDEPRRHRQEVWGIDVSAAGGNIAVGGAPQTGKSTFLQTLVLSAAATHTPK